Protein AF-A0A955PZK1-F1 (afdb_monomer_lite)

Structure (mmCIF, N/CA/C/O backbone):
data_AF-A0A955PZK1-F1
#
_entry.id   AF-A0A955PZK1-F1
#
loop_
_atom_site.group_PDB
_atom_site.id
_atom_site.type_symbol
_atom_site.label_atom_id
_atom_site.label_alt_id
_atom_site.label_comp_id
_atom_site.label_asym_id
_atom_site.label_entity_id
_atom_site.label_seq_id
_atom_site.pdbx_PDB_ins_code
_atom_site.Cartn_x
_atom_site.Cartn_y
_atom_site.Cartn_z
_atom_site.occupancy
_atom_site.B_iso_or_equiv
_atom_site.auth_seq_id
_atom_site.auth_comp_id
_atom_site.auth_asym_id
_atom_site.auth_atom_id
_atom_site.pdbx_PDB_model_num
ATOM 1 N N . LEU A 1 1 ? 11.989 9.132 -5.472 1.00 61.22 1 LEU A N 1
ATOM 2 C CA . LEU A 1 1 ? 12.028 7.774 -4.885 1.00 61.22 1 LEU A CA 1
ATOM 3 C C . LEU A 1 1 ? 13.489 7.411 -4.658 1.00 61.22 1 LEU A C 1
ATOM 5 O O . LEU A 1 1 ? 14.309 7.790 -5.488 1.00 61.22 1 LEU A O 1
ATOM 9 N N . MET A 1 2 ? 13.835 6.780 -3.532 1.00 58.94 2 MET A N 1
ATOM 10 C CA . MET A 1 2 ? 15.190 6.243 -3.341 1.00 58.94 2 MET A CA 1
ATOM 11 C C . MET A 1 2 ? 15.466 5.154 -4.386 1.00 58.94 2 MET A C 1
ATOM 13 O O . MET A 1 2 ? 14.535 4.515 -4.881 1.00 58.94 2 MET A O 1
ATOM 17 N N . ALA A 1 3 ? 16.737 4.942 -4.728 1.00 71.94 3 ALA A N 1
ATOM 18 C CA . ALA A 1 3 ? 17.128 3.844 -5.605 1.00 71.94 3 ALA A CA 1
ATOM 19 C C . ALA A 1 3 ? 16.653 2.508 -5.001 1.00 71.94 3 ALA A C 1
ATOM 21 O O . ALA A 1 3 ? 16.996 2.187 -3.866 1.00 71.94 3 ALA A O 1
ATOM 22 N N . GLY A 1 4 ? 15.829 1.763 -5.746 1.00 78.50 4 GLY A N 1
ATOM 23 C CA . GLY A 1 4 ? 15.245 0.491 -5.305 1.00 78.50 4 GLY A CA 1
ATOM 24 C C . GLY A 1 4 ? 13.796 0.563 -4.803 1.00 78.50 4 GLY A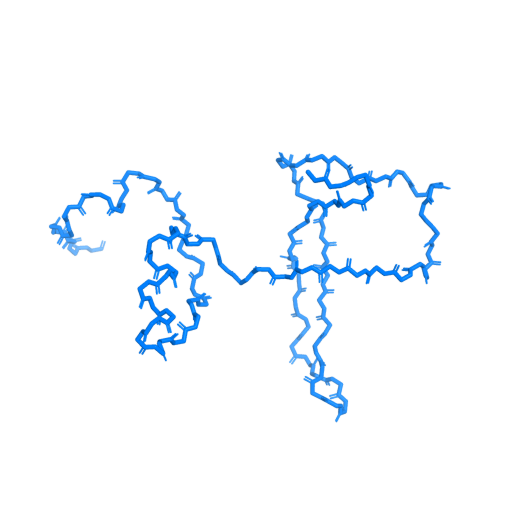 C 1
ATOM 25 O O . GLY A 1 4 ? 13.222 -0.482 -4.509 1.00 78.50 4 GLY A O 1
ATOM 26 N N . THR A 1 5 ? 13.176 1.747 -4.727 1.00 87.12 5 THR A N 1
ATOM 27 C CA . THR A 1 5 ? 11.726 1.868 -4.484 1.00 87.12 5 THR A CA 1
ATOM 28 C C . THR A 1 5 ? 10.973 1.962 -5.806 1.00 87.12 5 THR A C 1
ATOM 30 O O . THR A 1 5 ? 11.271 2.830 -6.627 1.00 87.12 5 THR A O 1
ATOM 33 N N . PHE A 1 6 ? 9.969 1.105 -5.984 1.00 88.69 6 PHE A N 1
ATOM 34 C CA . PHE A 1 6 ? 9.157 1.042 -7.195 1.00 88.69 6 PHE A CA 1
ATOM 35 C C . PHE A 1 6 ? 7.679 1.234 -6.865 1.00 88.69 6 PHE A C 1
ATOM 37 O O . PHE A 1 6 ? 7.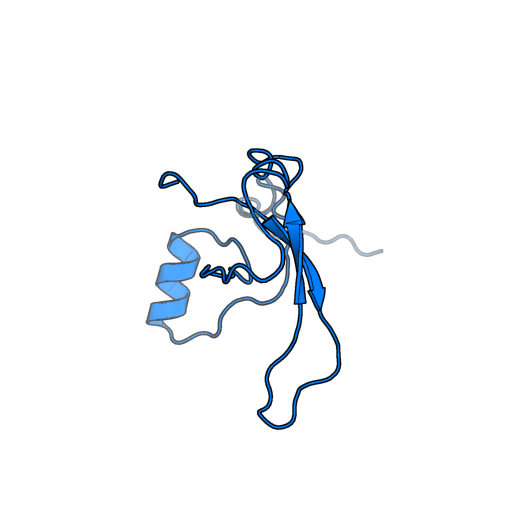188 0.690 -5.875 1.00 88.69 6 PHE A O 1
ATOM 44 N N . ASP A 1 7 ? 6.977 1.987 -7.708 1.00 89.50 7 ASP A N 1
ATOM 45 C CA . ASP A 1 7 ? 5.536 2.176 -7.578 1.00 89.50 7 ASP A CA 1
ATOM 46 C C . ASP A 1 7 ? 4.781 0.950 -8.092 1.00 89.50 7 ASP A C 1
ATOM 48 O O . ASP A 1 7 ? 5.190 0.282 -9.045 1.00 89.50 7 ASP A O 1
ATOM 52 N N . GLY A 1 8 ? 3.647 0.658 -7.471 1.00 90.44 8 GLY A N 1
ATOM 53 C CA . GLY A 1 8 ? 2.781 -0.436 -7.874 1.00 90.44 8 GLY A CA 1
ATOM 54 C C . GLY A 1 8 ? 1.345 -0.179 -7.461 1.00 90.44 8 GLY A C 1
ATOM 55 O O . GLY A 1 8 ? 1.072 0.580 -6.531 1.00 90.44 8 GLY A O 1
ATOM 56 N N . ARG A 1 9 ? 0.417 -0.830 -8.157 1.00 90.12 9 ARG A N 1
ATOM 57 C CA . ARG A 1 9 ? -1.006 -0.822 -7.823 1.00 90.12 9 ARG A CA 1
ATOM 58 C C . ARG A 1 9 ? -1.419 -2.184 -7.306 1.00 90.12 9 ARG A C 1
ATOM 60 O O . ARG A 1 9 ? -1.006 -3.215 -7.835 1.00 90.12 9 ARG A O 1
ATOM 67 N N . ILE A 1 10 ? -2.254 -2.191 -6.276 1.00 91.12 10 ILE A N 1
ATOM 68 C CA . ILE A 1 10 ? -2.855 -3.425 -5.780 1.00 91.12 10 ILE A CA 1
ATOM 69 C C . ILE A 1 10 ? -3.928 -3.846 -6.780 1.00 91.12 10 ILE A C 1
ATOM 71 O O . ILE A 1 10 ? -4.838 -3.078 -7.081 1.00 91.12 10 ILE A O 1
ATOM 75 N N . ARG A 1 11 ? -3.801 -5.056 -7.327 1.00 91.06 11 ARG A N 1
ATOM 76 C CA . ARG A 1 11 ? -4.743 -5.585 -8.323 1.00 91.06 11 ARG A CA 1
ATOM 77 C C . ARG A 1 11 ? -5.784 -6.506 -7.707 1.00 91.06 11 ARG A C 1
ATOM 79 O O . ARG A 1 11 ? -6.925 -6.509 -8.157 1.00 91.06 11 ARG A O 1
ATOM 86 N N . VAL A 1 12 ? -5.376 -7.303 -6.724 1.00 91.75 12 VAL A N 1
ATOM 87 C CA . VAL A 1 12 ? -6.217 -8.314 -6.078 1.00 91.75 12 VAL A CA 1
ATOM 88 C C . VAL A 1 12 ? -5.924 -8.311 -4.588 1.00 91.75 12 VAL A C 1
ATOM 90 O O . VAL A 1 12 ? -4.760 -8.257 -4.189 1.00 91.75 12 VAL A O 1
ATOM 93 N N . VAL A 1 13 ? -6.981 -8.399 -3.787 1.00 91.50 13 VAL A N 1
ATOM 94 C CA . VAL A 1 13 ? -6.915 -8.660 -2.350 1.00 91.50 13 VAL A CA 1
ATOM 95 C C . VAL A 1 13 ? -7.703 -9.936 -2.093 1.00 91.50 13 VAL A C 1
ATOM 97 O O . VAL A 1 13 ? -8.883 -10.022 -2.448 1.00 91.50 13 VAL A O 1
ATOM 100 N N . ASP A 1 14 ? -7.043 -10.927 -1.508 1.00 93.00 14 ASP A N 1
ATOM 101 C CA . ASP A 1 14 ? -7.675 -12.194 -1.170 1.00 93.00 14 ASP A CA 1
ATOM 102 C C . ASP A 1 14 ? -8.703 -11.949 -0.055 1.00 93.00 14 ASP A C 1
ATOM 104 O O . ASP A 1 14 ? -8.426 -11.252 0.919 1.00 93.00 14 ASP A O 1
ATOM 108 N N . GLN A 1 15 ? -9.907 -12.511 -0.194 1.00 89.81 15 GLN A N 1
ATOM 109 C CA . GLN A 1 15 ? -10.999 -12.317 0.776 1.00 89.81 15 GLN A CA 1
ATOM 110 C C . GLN A 1 15 ? -10.818 -13.140 2.059 1.00 89.81 15 GLN A C 1
ATOM 112 O O . GLN A 1 15 ? -11.515 -12.917 3.045 1.00 89.81 15 GLN A O 1
ATOM 117 N N . THR A 1 16 ? -9.901 -14.110 2.048 1.00 92.44 16 THR A N 1
ATOM 118 C CA . THR A 1 16 ? -9.614 -14.957 3.205 1.00 92.44 16 THR A CA 1
ATOM 119 C C . THR A 1 16 ? -8.446 -14.393 3.997 1.00 92.44 16 THR A C 1
ATOM 121 O O . THR A 1 16 ? -7.408 -14.040 3.433 1.00 92.44 16 THR A O 1
ATOM 124 N N . SER A 1 17 ? -8.599 -14.349 5.317 1.00 92.12 17 SER A N 1
ATOM 125 C CA . SER A 1 17 ? -7.485 -14.090 6.220 1.00 92.12 17 SER A CA 1
ATOM 126 C C . SER A 1 17 ? -6.763 -15.385 6.585 1.00 92.12 17 SER A C 1
ATOM 128 O O . SER A 1 17 ? -7.356 -16.464 6.597 1.00 92.12 17 SER A O 1
ATOM 130 N N . ASP A 1 18 ? -5.485 -15.260 6.926 1.00 91.19 18 ASP A N 1
ATOM 131 C CA . ASP A 1 18 ? -4.731 -16.300 7.631 1.00 91.19 18 ASP A CA 1
ATOM 132 C C . ASP A 1 18 ? -5.214 -16.423 9.094 1.00 91.19 18 ASP A C 1
ATOM 134 O O . ASP A 1 18 ? -5.968 -15.574 9.583 1.00 91.19 18 ASP A O 1
ATOM 138 N N . ALA A 1 19 ? -4.744 -17.434 9.828 1.00 92.06 19 ALA A N 1
ATOM 139 C CA . ALA A 1 19 ? -5.096 -17.677 11.230 1.00 92.06 19 ALA A CA 1
ATOM 140 C C . ALA A 1 19 ? -4.801 -16.478 12.159 1.00 92.06 19 ALA A C 1
ATOM 142 O O . ALA A 1 19 ? -5.393 -16.355 13.226 1.00 92.06 19 ALA A O 1
ATOM 143 N N . GLN A 1 20 ? -3.899 -15.579 11.753 1.00 93.44 20 GLN A N 1
ATOM 144 C CA . GLN A 1 20 ? -3.520 -14.365 12.483 1.00 93.44 20 GLN A CA 1
ATOM 145 C C . GLN A 1 20 ? -4.219 -13.093 11.962 1.00 93.44 20 GLN A C 1
ATOM 147 O O . GLN A 1 20 ? -3.789 -11.990 12.287 1.00 93.44 20 GLN A O 1
ATOM 152 N N . GLY A 1 21 ? -5.250 -13.211 11.116 1.00 91.19 21 GLY A N 1
ATOM 153 C CA . GLY A 1 21 ? -6.007 -12.056 10.611 1.00 91.19 21 GLY A CA 1
ATOM 154 C C . GLY A 1 21 ? -5.282 -11.233 9.538 1.00 91.19 21 GLY A C 1
ATOM 155 O O . GLY A 1 21 ? -5.655 -10.094 9.267 1.00 91.19 21 GLY A O 1
ATOM 156 N N . ARG A 1 22 ? -4.225 -11.784 8.929 1.00 91.81 22 ARG A N 1
ATOM 157 C CA . ARG A 1 22 ? -3.471 -11.128 7.850 1.00 91.81 22 ARG A CA 1
ATOM 158 C C . ARG A 1 22 ? -4.106 -11.436 6.501 1.00 91.81 22 ARG A C 1
ATOM 160 O O . ARG A 1 22 ? -4.486 -12.579 6.256 1.00 91.81 22 ARG A O 1
ATOM 167 N N . PHE A 1 23 ? -4.138 -10.443 5.619 1.00 92.00 23 PHE A N 1
ATOM 168 C CA . PHE A 1 23 ? -4.629 -10.588 4.251 1.00 92.00 23 PHE A CA 1
ATOM 169 C C . PHE A 1 23 ? -3.475 -10.603 3.257 1.00 92.00 23 PHE A C 1
ATOM 171 O O . PHE A 1 23 ? -2.487 -9.881 3.416 1.00 92.00 23 PHE A O 1
ATOM 178 N N . ARG A 1 24 ? -3.619 -11.417 2.211 1.00 92.69 24 ARG A N 1
ATOM 179 C CA . ARG A 1 24 ? -2.702 -11.435 1.075 1.00 92.69 24 ARG A CA 1
ATOM 180 C C . ARG A 1 24 ? -3.249 -10.543 -0.031 1.00 92.69 24 ARG A C 1
ATOM 182 O O . ARG A 1 24 ? -4.440 -10.552 -0.328 1.00 92.69 24 ARG A O 1
ATOM 189 N N . PHE A 1 25 ? -2.361 -9.792 -0.666 1.00 92.88 25 PHE A N 1
ATOM 190 C CA . PHE A 1 25 ? -2.689 -8.998 -1.840 1.00 92.88 25 PHE A CA 1
ATOM 191 C C . PHE A 1 25 ? -1.590 -9.108 -2.893 1.00 92.88 25 PHE A C 1
ATOM 193 O O . PHE A 1 25 ? -0.446 -9.460 -2.598 1.00 92.88 25 PHE A O 1
ATOM 200 N N . TRP A 1 26 ? -1.961 -8.814 -4.134 1.00 92.62 26 TRP A N 1
ATOM 201 C CA . TRP A 1 26 ? -1.086 -8.861 -5.297 1.00 92.62 26 TRP A CA 1
ATOM 202 C C . TRP A 1 26 ? -0.858 -7.450 -5.814 1.00 92.62 26 TRP A C 1
ATOM 204 O O . TRP A 1 26 ? -1.813 -6.710 -6.068 1.00 92.62 26 TRP A O 1
ATOM 214 N N . VAL A 1 27 ? 0.409 -7.092 -5.991 1.00 92.19 27 VAL A N 1
ATOM 215 C CA . VAL A 1 27 ? 0.822 -5.799 -6.537 1.00 92.19 27 VAL A CA 1
ATOM 216 C C . VAL A 1 27 ? 1.283 -6.006 -7.973 1.00 92.19 27 VAL A C 1
ATOM 218 O O . VAL A 1 27 ? 1.992 -6.967 -8.267 1.00 92.19 27 VAL A O 1
ATOM 221 N N . VAL A 1 28 ? 0.882 -5.102 -8.857 1.00 91.94 28 VAL A N 1
ATOM 222 C CA . VAL A 1 28 ? 1.341 -5.024 -10.247 1.00 91.94 28 VAL A CA 1
ATOM 223 C C . VAL A 1 28 ? 2.040 -3.684 -10.479 1.00 91.94 28 VAL A C 1
ATOM 225 O O . VAL A 1 28 ? 1.706 -2.713 -9.793 1.00 91.94 28 VAL A O 1
ATOM 228 N N . PRO A 1 29 ? 2.994 -3.592 -11.421 1.00 91.06 29 PRO A N 1
ATOM 229 C CA . PRO A 1 29 ? 3.618 -2.318 -11.760 1.00 91.06 29 PRO A CA 1
ATOM 230 C C . PRO A 1 29 ? 2.566 -1.311 -12.234 1.00 91.06 29 PRO A C 1
ATOM 232 O O . PRO A 1 29 ? 1.647 -1.659 -12.979 1.00 91.06 29 PRO A O 1
ATOM 235 N N . ASP A 1 30 ? 2.694 -0.059 -11.793 1.00 88.19 30 ASP A N 1
ATOM 236 C CA . ASP A 1 30 ? 1.844 1.023 -12.288 1.00 88.19 30 ASP A CA 1
ATOM 237 C C . ASP A 1 30 ? 2.246 1.366 -13.736 1.00 88.19 30 ASP A C 1
ATOM 239 O O . ASP A 1 30 ? 3.408 1.710 -13.960 1.00 88.19 30 ASP A O 1
ATOM 243 N N . PRO A 1 31 ? 1.329 1.321 -14.722 1.00 84.88 31 PRO A N 1
ATOM 244 C CA . PRO A 1 31 ? 1.647 1.671 -16.108 1.00 84.88 31 PRO A CA 1
ATOM 245 C C . PRO A 1 31 ? 2.079 3.133 -16.300 1.00 84.88 31 PRO A C 1
ATOM 247 O O . PRO A 1 31 ? 2.728 3.441 -17.295 1.00 84.88 31 PRO A O 1
ATOM 250 N N . ALA A 1 32 ? 1.715 4.036 -15.384 1.00 85.38 32 ALA A N 1
ATOM 251 C CA . ALA A 1 32 ? 2.140 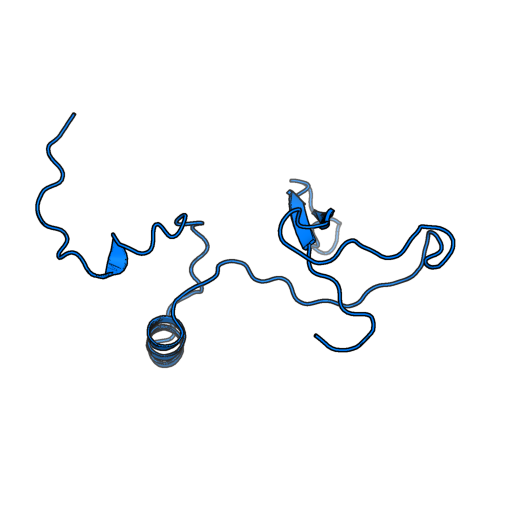5.436 -15.413 1.00 85.38 32 ALA A CA 1
ATOM 252 C C . ALA A 1 32 ? 3.469 5.680 -14.671 1.00 85.38 32 ALA A C 1
ATOM 254 O O . ALA A 1 32 ? 4.005 6.787 -14.727 1.00 85.38 32 ALA A O 1
ATOM 255 N N . GLY A 1 33 ? 3.973 4.677 -13.945 1.00 80.50 33 GLY A N 1
ATOM 256 C CA . GLY A 1 33 ? 5.199 4.756 -13.156 1.00 80.50 33 GLY A CA 1
ATOM 257 C C . GLY A 1 33 ? 6.436 4.235 -13.890 1.00 80.50 33 GLY A C 1
ATOM 258 O O . GLY A 1 33 ? 6.395 3.841 -15.054 1.00 80.50 33 GLY A O 1
ATOM 259 N N . SER A 1 34 ? 7.564 4.215 -13.176 1.00 84.69 34 SER A N 1
ATOM 260 C CA . SER A 1 34 ? 8.783 3.560 -13.663 1.00 84.69 34 SER A CA 1
ATOM 261 C C . SER A 1 34 ? 8.580 2.042 -13.713 1.00 84.69 34 SER A C 1
ATOM 263 O O . SER A 1 34 ? 8.075 1.478 -12.736 1.00 84.69 34 SER A O 1
ATOM 265 N N . PRO A 1 35 ? 9.016 1.353 -14.785 1.00 86.62 35 PRO A N 1
ATOM 266 C CA . PRO A 1 35 ? 8.944 -0.097 -14.841 1.00 86.62 35 PRO A CA 1
ATOM 267 C C . PRO A 1 35 ? 9.753 -0.724 -13.703 1.00 86.62 35 PRO A C 1
ATOM 269 O O . PRO A 1 35 ? 10.778 -0.193 -13.261 1.00 86.62 35 PRO A O 1
ATOM 272 N N . TRP A 1 36 ? 9.271 -1.872 -13.239 1.00 89.19 36 TRP A N 1
ATOM 273 C CA . TRP A 1 36 ? 9.972 -2.700 -12.267 1.00 89.19 36 TRP A CA 1
ATOM 274 C C . TRP A 1 36 ? 11.263 -3.274 -12.857 1.00 89.19 36 TRP A C 1
ATOM 276 O O . TRP A 1 36 ? 11.370 -3.428 -14.079 1.00 89.19 36 TRP A O 1
ATOM 286 N N . PRO A 1 37 ? 12.251 -3.596 -12.006 1.00 87.88 37 PRO A N 1
ATOM 287 C CA . PRO A 1 37 ? 13.510 -4.144 -12.468 1.00 87.88 37 PRO A CA 1
ATOM 288 C C . PRO A 1 37 ? 13.276 -5.514 -13.122 1.00 87.88 37 PRO A C 1
ATOM 290 O O . PRO A 1 37 ? 12.391 -6.265 -12.699 1.00 87.88 37 PRO A O 1
ATOM 293 N N . PRO A 1 38 ? 14.060 -5.861 -14.153 1.00 86.75 38 PRO A N 1
ATOM 294 C CA . PRO A 1 38 ? 13.955 -7.153 -14.812 1.00 86.75 38 PRO A CA 1
ATOM 295 C C . PRO A 1 38 ? 14.179 -8.313 -13.829 1.00 86.75 38 PRO A C 1
ATOM 297 O O . PRO A 1 38 ? 14.923 -8.212 -12.855 1.00 86.75 38 PRO A O 1
ATOM 300 N N . GLN A 1 39 ? 13.556 -9.459 -14.111 1.00 81.94 39 GLN A N 1
ATOM 301 C CA . GLN A 1 39 ? 13.573 -10.643 -13.237 1.00 81.94 39 GLN A CA 1
ATOM 302 C C . GLN A 1 39 ? 14.984 -11.210 -12.983 1.00 81.94 39 GLN A C 1
ATOM 304 O O . GLN A 1 39 ? 15.210 -11.920 -12.009 1.00 81.94 39 GLN A O 1
ATOM 309 N N . ASN A 1 40 ? 15.967 -10.887 -13.825 1.00 84.25 40 ASN A N 1
ATOM 310 C CA . ASN A 1 40 ? 17.365 -11.247 -13.575 1.00 84.25 40 ASN A CA 1
ATOM 311 C C . ASN A 1 40 ? 17.981 -10.484 -12.383 1.00 84.25 40 ASN A C 1
ATOM 313 O O . ASN A 1 40 ? 18.946 -10.968 -11.796 1.00 84.25 40 ASN A O 1
ATOM 317 N N . GLN A 1 41 ? 17.433 -9.320 -12.023 1.00 83.88 41 GLN A N 1
ATOM 318 C CA . GLN A 1 41 ? 17.884 -8.496 -10.900 1.00 83.88 41 GLN A CA 1
ATOM 319 C C . GLN A 1 41 ? 17.164 -8.846 -9.593 1.00 83.88 41 GLN A C 1
ATOM 321 O O . GLN A 1 41 ? 17.759 -8.719 -8.525 1.00 83.88 41 GLN A O 1
ATOM 326 N N . VAL A 1 42 ? 15.912 -9.317 -9.658 1.00 85.88 42 VAL A N 1
ATOM 327 C CA . VAL A 1 42 ? 15.114 -9.682 -8.475 1.00 85.88 42 VAL A CA 1
ATOM 328 C C . VAL A 1 42 ? 14.738 -11.155 -8.522 1.00 85.88 42 VAL A C 1
ATOM 330 O O . VAL A 1 42 ? 13.972 -11.600 -9.376 1.00 85.88 42 VAL A O 1
ATOM 333 N N . ARG A 1 43 ? 15.263 -11.921 -7.565 1.00 87.62 43 ARG A N 1
ATOM 334 C CA . ARG A 1 43 ? 14.987 -13.354 -7.459 1.00 87.62 43 ARG A CA 1
ATOM 335 C C . ARG A 1 43 ? 13.624 -13.590 -6.816 1.00 87.62 43 ARG A C 1
ATOM 337 O O . ARG A 1 43 ? 13.182 -12.854 -5.936 1.00 87.62 43 ARG A O 1
ATOM 344 N N . GLN A 1 44 ? 12.967 -14.671 -7.223 1.00 87.31 44 GLN A N 1
ATOM 345 C CA . GLN A 1 44 ? 11.783 -15.142 -6.516 1.00 87.31 44 GLN A CA 1
ATOM 346 C C . GLN A 1 44 ? 12.154 -15.482 -5.064 1.00 87.31 44 GLN A C 1
ATOM 348 O O . GLN A 1 44 ? 13.193 -16.088 -4.810 1.00 87.31 44 GLN A O 1
ATOM 353 N N . GLY A 1 45 ? 11.307 -15.079 -4.117 1.00 88.19 45 GLY A N 1
ATOM 354 C CA . GLY A 1 45 ? 11.558 -15.254 -2.684 1.00 88.19 45 GLY A CA 1
ATOM 355 C C . GLY A 1 45 ? 12.296 -14.085 -2.025 1.00 88.19 45 GLY A C 1
ATOM 356 O O . GLY A 1 45 ? 12.437 -14.080 -0.805 1.00 88.19 45 GLY A O 1
ATOM 357 N N . THR A 1 46 ? 12.718 -13.072 -2.789 1.00 88.06 46 THR A N 1
ATOM 358 C CA . THR A 1 46 ? 13.209 -11.818 -2.210 1.00 88.06 46 THR A CA 1
ATOM 359 C C . THR A 1 46 ? 12.096 -11.136 -1.417 1.00 88.06 46 THR A C 1
ATOM 361 O O . THR A 1 46 ? 10.982 -10.944 -1.906 1.00 88.06 46 THR A O 1
ATOM 364 N N . GLN A 1 47 ? 12.407 -10.767 -0.177 1.00 88.56 47 GLN A N 1
ATOM 365 C CA . GLN A 1 47 ? 11.505 -9.994 0.663 1.00 88.56 47 GLN A CA 1
ATOM 366 C C . GLN 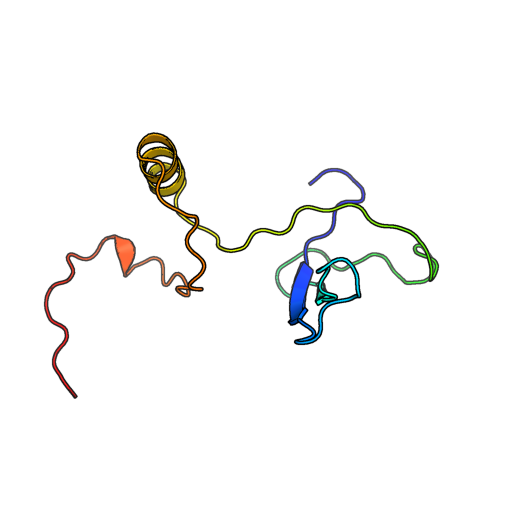A 1 47 ? 11.517 -8.529 0.236 1.00 88.56 47 GLN A C 1
ATOM 368 O O . GLN A 1 47 ? 12.562 -7.973 -0.102 1.00 88.56 47 GLN A O 1
ATOM 373 N N . VAL A 1 48 ? 10.348 -7.901 0.286 1.00 88.31 48 VAL A N 1
ATOM 374 C CA . VAL A 1 48 ? 10.182 -6.473 0.021 1.00 88.31 48 VAL A CA 1
ATOM 375 C C . VAL A 1 48 ? 9.541 -5.816 1.231 1.00 88.31 48 VAL A C 1
ATOM 377 O O . VAL A 1 48 ? 8.693 -6.408 1.898 1.00 88.31 48 VAL A O 1
ATOM 380 N N . MET A 1 49 ? 9.945 -4.582 1.502 1.00 89.00 49 MET A N 1
ATOM 381 C CA . MET A 1 49 ? 9.278 -3.716 2.460 1.00 89.00 49 MET A CA 1
ATOM 382 C C . MET A 1 49 ? 8.747 -2.511 1.704 1.00 89.00 49 MET A C 1
ATOM 384 O O . MET A 1 49 ? 9.434 -1.943 0.857 1.00 89.00 49 MET A O 1
ATOM 388 N N . GLY A 1 50 ? 7.510 -2.142 1.997 1.00 88.81 50 GLY A N 1
ATOM 389 C CA . GLY A 1 50 ? 6.854 -1.038 1.329 1.00 88.81 50 GLY A CA 1
ATOM 390 C C . GLY A 1 50 ? 5.719 -0.490 2.166 1.00 88.81 50 GLY A C 1
ATOM 391 O O . GLY A 1 50 ? 5.298 -1.087 3.159 1.00 88.81 50 GLY A O 1
ATOM 392 N N . TRP A 1 51 ? 5.229 0.660 1.732 1.00 89.12 51 TRP A N 1
ATOM 393 C CA . TRP A 1 51 ? 4.073 1.311 2.317 1.00 89.12 51 TRP A CA 1
ATOM 394 C C . TRP A 1 51 ? 2.910 1.191 1.351 1.00 89.12 51 TRP A C 1
ATOM 396 O O . TRP A 1 51 ? 3.063 1.395 0.148 1.00 89.12 51 TRP A O 1
ATOM 406 N N . VAL A 1 52 ? 1.744 0.866 1.894 1.00 89.00 52 VAL A N 1
ATOM 407 C CA . VAL A 1 52 ? 0.499 0.824 1.139 1.00 89.00 52 VAL A CA 1
ATOM 408 C C . VAL A 1 52 ? -0.311 2.049 1.520 1.00 89.00 52 VAL A C 1
ATOM 410 O O . VAL A 1 52 ? -0.550 2.299 2.701 1.00 89.00 52 VAL A O 1
ATOM 413 N N . LEU A 1 53 ? -0.728 2.813 0.516 1.00 86.19 53 LEU A N 1
ATOM 414 C CA . LEU A 1 53 ? -1.625 3.942 0.699 1.00 86.19 53 LEU A CA 1
ATOM 415 C C . LEU A 1 53 ? -3.037 3.519 0.291 1.00 86.19 53 LEU A C 1
ATOM 417 O O . LEU A 1 53 ? -3.228 3.047 -0.825 1.00 86.19 53 LEU A O 1
ATOM 421 N N . LEU A 1 54 ? -4.011 3.694 1.187 1.00 83.06 54 LEU A N 1
ATOM 422 C CA . LEU A 1 54 ? -5.418 3.383 0.902 1.00 83.06 54 LEU A CA 1
ATOM 423 C C . LEU A 1 54 ? -6.005 4.328 -0.149 1.00 83.06 54 LEU A C 1
ATOM 425 O O . LEU A 1 54 ? -6.645 3.883 -1.093 1.00 83.06 54 LEU A O 1
ATOM 429 N N . ASN A 1 55 ? -5.789 5.633 0.027 1.00 83.06 55 ASN A N 1
ATOM 430 C CA . ASN A 1 55 ? -6.323 6.657 -0.858 1.00 83.06 55 ASN A CA 1
ATOM 431 C C . ASN A 1 55 ? -5.386 7.871 -0.919 1.00 83.06 55 ASN A C 1
ATOM 433 O O . ASN A 1 55 ? -4.700 8.201 0.052 1.0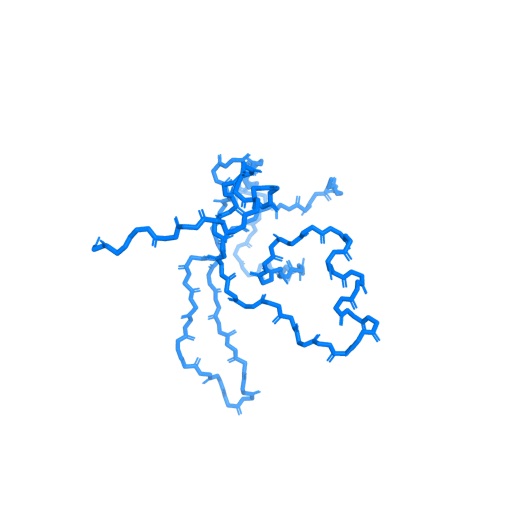0 83.06 55 ASN A O 1
ATOM 437 N N . ARG A 1 56 ? -5.366 8.556 -2.065 1.00 81.56 56 ARG A N 1
ATOM 438 C CA . ARG A 1 56 ? -4.600 9.786 -2.273 1.00 81.56 56 ARG A CA 1
ATOM 439 C C . ARG A 1 56 ? -5.515 10.979 -2.031 1.00 81.56 56 ARG A C 1
ATOM 441 O O . ARG A 1 56 ? -6.294 11.337 -2.900 1.00 81.56 56 ARG A O 1
ATOM 448 N N . VAL A 1 57 ? -5.391 11.621 -0.875 1.00 85.62 57 VAL A N 1
ATOM 449 C CA . VAL A 1 57 ? -6.189 12.804 -0.517 1.00 85.62 57 VAL A CA 1
ATOM 450 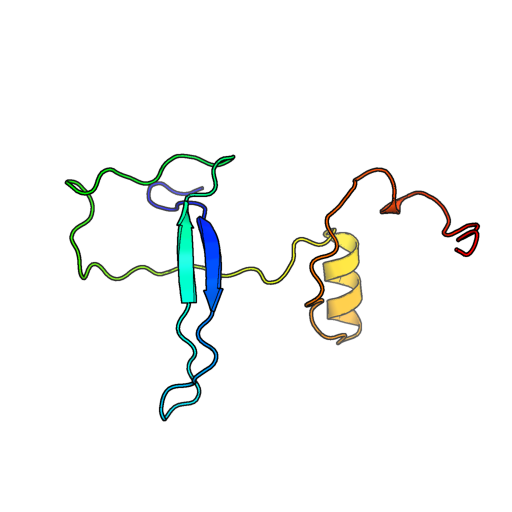C C . VAL A 1 57 ? -5.348 14.087 -0.529 1.00 85.62 57 VAL A C 1
ATOM 452 O O . VAL A 1 57 ? -4.124 14.022 -0.373 1.00 85.62 57 VAL A O 1
ATOM 455 N N . PRO A 1 58 ? -5.965 15.272 -0.704 1.00 87.25 58 PRO A N 1
ATOM 456 C CA . PRO A 1 58 ? -5.266 16.543 -0.549 1.00 87.25 58 PRO A CA 1
ATOM 457 C C . PRO A 1 58 ? -4.639 16.683 0.844 1.00 87.25 58 PRO A C 1
ATOM 459 O O . PRO A 1 58 ? -5.260 16.344 1.852 1.00 87.25 58 PRO A O 1
ATOM 462 N N . LEU A 1 59 ? -3.430 17.247 0.912 1.00 87.69 59 LEU A N 1
ATOM 463 C CA . LEU A 1 59 ? -2.661 17.354 2.159 1.00 87.69 59 LEU A CA 1
ATOM 464 C C . LEU A 1 59 ? -3.412 18.100 3.275 1.00 87.69 59 LEU A C 1
ATOM 466 O O . LEU A 1 59 ? -3.360 17.699 4.435 1.00 87.69 59 LEU A O 1
ATOM 470 N N . TRP A 1 60 ? -4.132 19.171 2.930 1.00 87.25 60 TRP A N 1
ATOM 471 C CA . TRP A 1 60 ? -4.904 19.954 3.900 1.00 87.25 60 TRP A CA 1
ATOM 472 C C . TRP A 1 60 ? -6.028 19.128 4.546 1.00 87.25 60 TRP A C 1
ATOM 474 O O . TRP A 1 60 ? -6.262 19.244 5.748 1.00 87.25 60 TRP A O 1
ATOM 484 N N . TYR A 1 61 ? -6.686 18.263 3.766 1.00 89.56 61 TYR A N 1
ATOM 485 C CA . TYR A 1 61 ? -7.765 17.398 4.239 1.00 89.56 61 TYR A CA 1
ATOM 486 C C . TYR A 1 61 ? -7.214 16.318 5.173 1.00 89.56 61 TYR A C 1
ATOM 488 O O . TYR A 1 61 ? -7.764 16.090 6.250 1.00 89.56 61 TYR A O 1
ATOM 496 N N . GLU A 1 62 ? -6.082 15.715 4.799 1.00 90.06 62 GLU A N 1
ATOM 497 C CA . GLU A 1 62 ? -5.363 14.739 5.623 1.00 90.06 62 GLU A CA 1
ATOM 498 C C . GLU A 1 62 ? -4.958 15.324 6.985 1.00 90.06 62 GLU A C 1
ATOM 500 O O . GLU A 1 62 ? -5.101 14.672 8.019 1.00 90.06 62 GLU A O 1
ATOM 505 N N . LEU A 1 63 ? -4.484 16.572 7.007 1.00 92.06 63 LEU A N 1
ATOM 506 C CA . LEU A 1 63 ? -4.106 17.248 8.244 1.00 92.06 63 LEU A CA 1
ATOM 507 C C . LEU A 1 63 ? -5.329 17.528 9.128 1.00 92.06 63 LEU A C 1
ATOM 509 O O . LEU A 1 63 ? -5.336 17.170 10.306 1.00 92.06 63 LEU A O 1
ATOM 513 N N . TRP A 1 64 ? -6.379 18.118 8.553 1.00 90.88 64 TRP A N 1
ATOM 514 C CA . TRP A 1 64 ? -7.617 18.424 9.270 1.00 90.88 64 TRP A CA 1
ATOM 515 C C . TRP A 1 64 ? -8.275 17.166 9.853 1.00 90.88 64 TRP A C 1
ATOM 517 O O . TRP A 1 64 ? -8.627 17.154 11.036 1.00 90.88 64 TRP A O 1
ATOM 527 N N . ARG A 1 65 ? -8.401 16.083 9.070 1.00 92.31 65 ARG A N 1
ATOM 528 C CA . ARG A 1 65 ? -9.055 14.851 9.541 1.00 92.31 65 ARG A CA 1
ATOM 529 C C . ARG A 1 65 ? -8.283 14.201 10.690 1.00 92.31 65 ARG A C 1
ATOM 531 O O . ARG A 1 65 ? -8.900 13.698 11.623 1.00 92.31 65 ARG A O 1
ATOM 538 N N . ARG A 1 66 ? -6.943 14.249 10.655 1.00 92.25 66 ARG A N 1
ATOM 539 C CA . ARG A 1 66 ? -6.080 13.682 11.704 1.00 92.25 66 ARG A CA 1
ATOM 540 C C . ARG A 1 66 ? -6.191 14.452 13.015 1.00 92.25 66 ARG A C 1
ATOM 542 O O . ARG A 1 66 ? -6.240 13.820 14.063 1.00 92.25 66 ARG A O 1
ATOM 549 N N . VAL A 1 67 ? -6.274 15.784 12.959 1.00 95.25 67 VAL A N 1
ATOM 550 C CA . VAL A 1 67 ? -6.496 16.629 14.148 1.00 95.25 67 VAL A CA 1
ATOM 551 C C . VAL A 1 67 ? -7.842 16.316 14.809 1.00 95.25 67 VAL A C 1
ATOM 553 O O . VAL A 1 67 ? -7.937 16.307 16.030 1.00 95.25 67 VAL A O 1
ATOM 556 N N . ASN A 1 68 ? -8.863 16.002 14.012 1.00 95.31 68 ASN A N 1
ATOM 557 C CA . ASN A 1 68 ? -10.209 15.690 14.500 1.00 95.31 68 ASN A CA 1
ATOM 558 C C . ASN A 1 68 ? -10.441 14.199 14.793 1.00 95.31 68 ASN A C 1
ATOM 560 O O . ASN A 1 68 ? -11.572 13.808 15.065 1.00 95.31 68 ASN A O 1
ATOM 564 N N . LEU A 1 69 ? -9.401 13.359 14.728 1.00 91.06 69 LEU A N 1
ATOM 565 C CA . LEU A 1 69 ? -9.495 11.908 14.952 1.00 91.06 69 LEU A CA 1
ATOM 566 C C . LEU A 1 69 ? -10.499 11.197 14.027 1.00 91.06 69 LEU A C 1
ATOM 568 O O . LEU A 1 69 ? -11.032 10.140 14.367 1.00 91.06 69 LEU A O 1
ATOM 572 N N . PHE A 1 70 ? -10.743 11.746 12.835 1.00 91.19 70 PHE A N 1
ATOM 573 C CA . PHE A 1 70 ? -11.565 11.068 11.845 1.00 91.19 70 PHE A CA 1
ATOM 574 C C . PHE A 1 70 ? -10.799 9.910 11.196 1.00 91.19 70 PHE A C 1
ATOM 576 O O . PHE A 1 70 ? -9.589 10.019 10.939 1.00 91.19 70 PHE A O 1
ATOM 583 N N . PRO A 1 71 ? -11.494 8.795 10.902 1.00 86.81 71 PRO A N 1
ATOM 584 C CA . PRO A 1 71 ? -10.882 7.640 10.262 1.00 86.81 71 PRO A CA 1
ATOM 585 C C . PRO A 1 71 ? -10.311 7.993 8.880 1.00 86.81 71 PRO A C 1
ATOM 587 O O . PRO A 1 71 ? -10.616 9.033 8.292 1.00 86.81 71 PRO A O 1
ATOM 590 N N . ALA A 1 72 ? -9.436 7.127 8.366 1.00 82.25 72 ALA A N 1
ATOM 591 C CA . ALA A 1 72 ? -8.927 7.254 7.005 1.00 82.25 72 ALA A CA 1
ATOM 592 C C . ALA A 1 72 ? -10.037 7.041 5.979 1.00 82.25 72 ALA A C 1
ATOM 594 O O . ALA A 1 72 ? -10.919 6.206 6.179 1.00 82.25 72 ALA A O 1
ATOM 595 N N . ASP A 1 73 ? -9.972 7.791 4.882 1.00 78.88 73 ASP A N 1
ATOM 596 C CA . ASP A 1 73 ? -10.897 7.611 3.773 1.00 78.88 73 ASP A CA 1
ATOM 597 C C . ASP A 1 73 ? -10.504 6.356 2.981 1.00 78.88 73 ASP A C 1
ATOM 599 O O . ASP A 1 73 ? -9.377 6.234 2.495 1.00 78.88 73 ASP A O 1
ATOM 603 N N . TYR A 1 74 ? -11.432 5.407 2.905 1.00 71.69 74 TYR A N 1
ATOM 604 C CA . TYR A 1 74 ? -11.288 4.115 2.235 1.00 71.69 74 TYR A CA 1
ATOM 605 C C . TYR A 1 74 ? -11.994 4.080 0.874 1.00 71.69 74 TYR A C 1
ATOM 607 O O . TYR A 1 74 ? -11.898 3.082 0.163 1.00 71.69 74 TYR A O 1
ATOM 615 N N . GLN A 1 75 ? -12.719 5.139 0.507 1.00 67.31 75 GLN A N 1
ATOM 616 C CA . GLN A 1 75 ? -13.431 5.210 -0.761 1.00 67.31 75 GLN A CA 1
ATOM 617 C C . GLN A 1 75 ? -12.506 5.789 -1.831 1.00 67.31 75 GLN A C 1
ATOM 619 O O . GLN A 1 75 ? -12.115 6.957 -1.756 1.00 67.31 75 GLN A O 1
ATOM 624 N N . GLU A 1 76 ? -12.186 4.988 -2.848 1.00 58.53 76 GLU A N 1
ATOM 625 C CA . GLU A 1 76 ? -11.465 5.446 -4.037 1.00 58.53 76 GLU A CA 1
ATOM 626 C C . GLU A 1 76 ? -12.366 6.398 -4.840 1.00 58.53 76 GLU A C 1
ATOM 628 O O . GLU A 1 76 ? -13.068 6.026 -5.778 1.00 58.53 76 GLU A O 1
ATOM 633 N N . HIS A 1 77 ? -12.385 7.666 -4.438 1.00 59.03 77 HIS A N 1
ATOM 634 C CA . HIS A 1 77 ? -12.944 8.734 -5.245 1.00 59.03 77 HIS A CA 1
ATOM 635 C C . HIS A 1 77 ? -11.914 9.046 -6.326 1.00 59.03 77 HIS A C 1
ATOM 637 O O . HIS A 1 77 ? -10.927 9.732 -6.063 1.00 59.03 77 HIS A O 1
ATOM 643 N N . GLY A 1 78 ? -12.116 8.516 -7.536 1.00 52.78 78 GLY A N 1
ATOM 644 C CA . GLY A 1 78 ? -11.301 8.875 -8.693 1.00 52.78 78 GLY A CA 1
ATOM 645 C C . GLY A 1 78 ? -11.230 10.396 -8.808 1.00 52.78 78 GLY A C 1
ATOM 646 O O . GLY A 1 78 ? -12.241 11.052 -9.061 1.00 52.78 78 GLY A O 1
ATOM 647 N N . ILE A 1 79 ? -10.055 10.973 -8.550 1.00 52.75 79 ILE A N 1
ATOM 648 C CA . ILE A 1 79 ? -9.890 12.424 -8.530 1.00 52.75 79 ILE A CA 1
ATOM 649 C C . ILE A 1 79 ? -9.964 12.933 -9.969 1.00 52.75 79 ILE A C 1
ATOM 651 O O . ILE A 1 79 ? -8.959 13.026 -10.671 1.00 52.75 79 ILE A O 1
ATOM 655 N N . ALA A 1 80 ? -11.159 13.323 -10.405 1.00 52.81 80 ALA A N 1
ATOM 656 C CA . ALA A 1 80 ? -11.297 14.334 -11.435 1.00 52.81 80 ALA A CA 1
ATOM 657 C C . ALA A 1 80 ? -10.973 15.682 -10.774 1.00 52.81 80 ALA A C 1
ATOM 659 O O . ALA A 1 80 ? -11.809 16.273 -10.091 1.00 52.81 80 ALA A O 1
ATOM 660 N N . LEU A 1 81 ? -9.744 16.167 -10.974 1.00 55.28 81 LEU A N 1
ATOM 661 C CA . LEU A 1 81 ? -9.222 17.419 -10.412 1.00 55.28 81 LEU A CA 1
ATOM 662 C C . LEU A 1 81 ? -10.128 18.673 -10.550 1.00 55.28 81 LEU A C 1
ATOM 664 O O . LEU A 1 81 ? -9.992 19.544 -9.695 1.00 55.28 81 LEU A O 1
ATOM 668 N N . PRO A 1 82 ? -11.077 18.815 -11.505 1.00 59.00 82 PRO A N 1
ATOM 669 C CA . PRO A 1 82 ? -12.001 19.959 -11.480 1.00 59.00 82 PRO A CA 1
ATOM 670 C C . PRO A 1 82 ? -13.169 19.842 -10.481 1.00 59.00 82 PRO A C 1
ATOM 672 O O . PRO A 1 82 ? -13.789 20.852 -10.164 1.00 59.00 82 PRO A O 1
ATOM 675 N N . GLN A 1 83 ? -13.505 18.652 -9.973 1.00 55.03 83 GLN A N 1
ATOM 676 C CA . GLN A 1 83 ? -14.748 18.450 -9.208 1.00 55.03 83 GLN A CA 1
ATOM 677 C C . GLN A 1 83 ? -14.643 18.775 -7.712 1.00 55.03 83 GLN A C 1
ATOM 679 O O . GLN A 1 83 ? -15.666 18.933 -7.054 1.00 55.03 83 GLN A O 1
ATOM 684 N N . SER A 1 84 ? -13.431 18.908 -7.169 1.00 57.44 84 SER A N 1
ATOM 685 C CA . SER A 1 84 ? -13.209 19.218 -5.748 1.00 57.44 84 SER A CA 1
ATOM 686 C C . SER A 1 84 ? -13.294 20.712 -5.413 1.00 57.44 84 SER A C 1
ATOM 688 O O . SER A 1 84 ? -13.447 21.058 -4.244 1.00 57.44 84 SER A O 1
ATOM 690 N N . ILE A 1 85 ? -13.194 21.590 -6.419 1.00 62.25 85 ILE A N 1
ATOM 691 C CA . ILE A 1 85 ? -13.250 23.059 -6.271 1.00 62.25 85 ILE A CA 1
ATOM 692 C C . ILE A 1 85 ? -14.640 23.601 -6.636 1.00 62.25 85 ILE A C 1
ATOM 694 O O . ILE A 1 85 ? -15.016 24.700 -6.231 1.00 62.25 85 ILE A O 1
ATOM 698 N N . LEU A 1 86 ? -15.435 22.829 -7.379 1.00 61.28 86 LEU A N 1
ATOM 699 C CA . LEU A 1 86 ? -16.798 23.217 -7.704 1.00 61.28 86 LEU A CA 1
ATOM 700 C C . LEU A 1 86 ? -17.659 23.131 -6.433 1.00 61.28 86 LEU A C 1
ATOM 702 O O . LEU A 1 86 ? -17.663 22.083 -5.777 1.00 61.28 86 LEU A O 1
ATOM 706 N N . PRO A 1 87 ? -18.414 24.189 -6.066 1.00 48.62 87 PRO A N 1
ATOM 707 C CA . PRO A 1 87 ? -19.452 24.033 -5.062 1.00 48.62 87 PRO A CA 1
ATOM 708 C C . PRO A 1 87 ? -20.359 22.896 -5.527 1.00 48.62 87 PRO A C 1
ATOM 710 O O . PRO A 1 87 ? -20.706 22.817 -6.706 1.00 48.62 87 PRO A O 1
ATOM 713 N N . LYS A 1 88 ? -20.706 21.998 -4.603 1.00 54.22 88 LYS A N 1
ATOM 714 C CA . LYS A 1 88 ? -21.608 20.859 -4.816 1.00 54.22 88 LYS A CA 1
ATOM 715 C C . LYS A 1 88 ? -23.026 21.371 -5.111 1.00 54.22 88 LYS A C 1
ATOM 717 O O . LYS A 1 88 ? -23.937 21.218 -4.306 1.00 54.22 88 LYS A O 1
ATOM 722 N N . ALA A 1 89 ? -23.202 22.043 -6.239 1.00 51.09 89 ALA A N 1
ATOM 723 C CA . ALA A 1 89 ? -24.445 22.607 -6.714 1.00 51.09 89 ALA A CA 1
ATOM 724 C C . ALA A 1 89 ? -25.001 21.675 -7.792 1.00 51.09 89 ALA A C 1
ATOM 726 O O . ALA A 1 89 ? -24.432 21.539 -8.869 1.00 51.09 89 ALA A O 1
ATOM 727 N N . GLY A 1 90 ? -26.117 21.028 -7.454 1.00 49.44 90 GLY A N 1
ATOM 728 C CA . GLY A 1 90 ? -27.002 20.356 -8.399 1.00 49.44 90 GLY A CA 1
ATOM 729 C C . GLY A 1 90 ? -26.492 19.021 -8.931 1.00 49.44 90 GLY A C 1
ATOM 730 O O . GLY A 1 90 ? -25.945 18.949 -10.022 1.00 49.44 90 GLY A O 1
ATOM 731 N N . ARG A 1 91 ? -26.791 17.930 -8.220 1.00 45.34 91 ARG A N 1
ATOM 732 C CA . ARG A 1 91 ? -27.061 16.648 -8.885 1.00 45.34 91 ARG A CA 1
ATOM 733 C C . ARG A 1 91 ? -28.436 16.805 -9.556 1.00 45.34 91 ARG A C 1
ATOM 735 O O . ARG A 1 91 ? -29.414 16.843 -8.808 1.00 45.34 91 ARG A O 1
ATOM 742 N N . PRO A 1 92 ? -28.576 16.911 -10.893 1.00 41.31 92 PRO A N 1
ATOM 743 C CA . PRO A 1 92 ? -29.860 16.612 -11.495 1.00 41.31 92 PRO A CA 1
ATOM 744 C C . PRO A 1 92 ? -30.028 15.096 -11.391 1.00 41.31 92 PRO A C 1
ATOM 746 O O . PRO A 1 92 ? -29.133 14.328 -11.743 1.00 41.31 92 PRO A O 1
ATOM 749 N N . GLY A 1 93 ? -31.136 14.660 -10.803 1.00 51.56 93 GLY A N 1
ATOM 750 C CA . GLY A 1 93 ? -31.493 13.252 -10.826 1.00 51.56 93 GLY A CA 1
ATOM 751 C C . GLY A 1 93 ? -31.738 12.806 -12.264 1.00 51.56 93 GLY A C 1
ATOM 752 O O . GLY A 1 93 ? -32.517 13.441 -12.973 1.00 51.56 93 GLY A O 1
ATOM 753 N N . LYS A 1 94 ? -31.071 11.735 -12.679 1.00 37.91 94 LYS A N 1
ATOM 754 C CA . LYS A 1 94 ? -31.649 10.455 -13.109 1.00 37.91 94 LYS A CA 1
ATOM 755 C C . LYS A 1 94 ? -30.516 9.503 -13.465 1.00 37.91 94 LYS A C 1
ATOM 757 O O . LYS A 1 94 ? -29.557 9.962 -14.119 1.00 37.91 94 LYS A O 1
#

Secondary structure (DSSP, 8-state):
--TT---EEEEEEEEEEPTTS-EEEEEEE-TTSPPPPPTTTS-TT--------S----HHHHHHHHHTTPPPP-S-----TTTTTS--------

Foldseek 3Di:
DPPPDADWDWDDKDPDADPVRDIDTDTDHDPVTDDDDDCVVPDPPDDDDDDDDQEDDDPVVVVVCVVVVHDDDNDHPPDPPVPVPDDPPDDPDD

Radius of gyration: 18.27 Å; chains: 1; bounding box: 50×42×31 Å

Sequence (94 aa):
LMAGTFDGRIRVVDQTSDAQGRFRFWVVPDPAGSPWPPQNQVRQGTQVMGWVLLNRVPLWYELWRRVNLFPADYQEHGIALPQSILPKAGRPGK

pLDDT: mean 80.24, std 15.29, range [37.91, 95.31]